Protein AF-A0A440A3D4-F1 (afdb_monomer_lite)

Sequence (85 aa):
MTKGQRKTSHYDEIDLIRQNLFDIEPELRMLEGVAAILLSLSTAADQVEPVALAPLAHLGSEALEQILTSWRKALAAMSNEANAR

Secondary structure (DSSP, 8-state):
--SSHHHHHHHHHHHHHHHHHHTTHHHHHHHHHHHHHHHHHHTTGGGS-GGGGHHHHHHHHHHHHHHHHHHHHHHHHHHHHHHH-

Radius of gyration: 19.72 Å; chains: 1; bounding box: 42×17×59 Å

pLDDT: mean 83.81, std 14.53, range [46.19, 97.44]

Structure (mmCIF, N/CA/C/O backbone):
data_AF-A0A440A3D4-F1
#
_entry.id   AF-A0A440A3D4-F1
#
loop_
_atom_site.group_PDB
_atom_site.id
_atom_site.type_symbol
_atom_site.label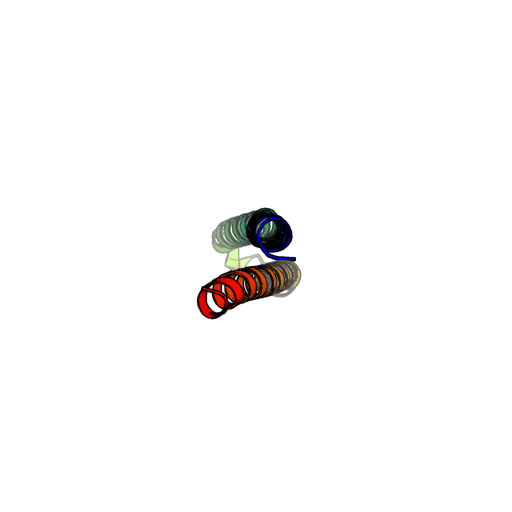_atom_id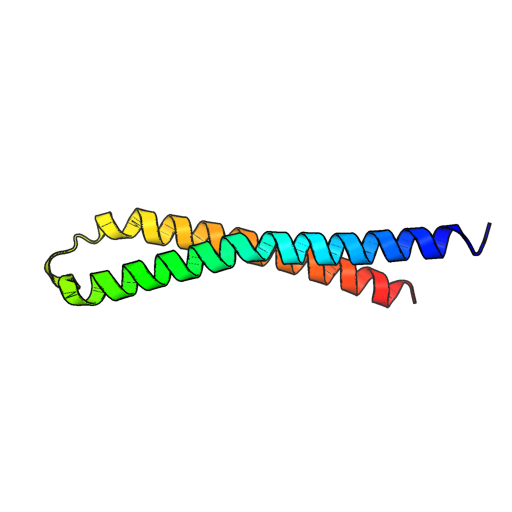
_atom_site.label_alt_id
_atom_site.label_comp_id
_atom_site.label_asym_id
_atom_site.label_entity_id
_atom_site.label_seq_id
_atom_site.pdbx_PDB_ins_code
_atom_site.Cartn_x
_atom_site.Cartn_y
_atom_site.Cartn_z
_atom_site.occupancy
_atom_site.B_iso_or_equiv
_atom_site.auth_seq_id
_atom_site.auth_comp_id
_atom_site.auth_asym_id
_atom_site.auth_atom_id
_atom_site.pdbx_PDB_model_num
ATOM 1 N N . MET A 1 1 ? 26.839 -5.350 -36.436 1.00 49.91 1 MET A N 1
ATOM 2 C CA . MET A 1 1 ? 25.422 -5.272 -36.011 1.00 49.91 1 MET A CA 1
ATOM 3 C C . MET A 1 1 ? 25.333 -4.208 -34.922 1.00 49.91 1 MET A C 1
ATOM 5 O O . MET A 1 1 ? 25.630 -4.533 -33.787 1.00 49.91 1 MET A O 1
ATOM 9 N N . THR A 1 2 ? 25.149 -2.916 -35.236 1.00 52.91 2 THR A N 1
ATOM 10 C CA . THR A 1 2 ? 25.758 -1.908 -34.324 1.00 52.91 2 THR A CA 1
ATOM 11 C C . THR A 1 2 ? 25.021 -0.589 -34.070 1.00 52.91 2 THR A C 1
ATOM 13 O O . THR A 1 2 ? 25.526 0.207 -33.289 1.00 52.91 2 THR A O 1
ATOM 16 N N . LYS A 1 3 ? 23.819 -0.337 -34.609 1.00 50.22 3 LYS A N 1
ATOM 17 C CA . LYS A 1 3 ? 23.047 0.881 -34.239 1.00 50.22 3 LYS A CA 1
ATOM 18 C C . LYS A 1 3 ? 21.541 0.689 -34.015 1.00 50.22 3 LYS A C 1
ATOM 20 O O . LYS A 1 3 ? 20.959 1.474 -33.278 1.00 50.22 3 LYS A O 1
ATOM 25 N N . GLY A 1 4 ? 20.921 -0.344 -34.595 1.00 52.81 4 GLY A N 1
ATOM 26 C CA . GLY A 1 4 ? 19.483 -0.621 -34.433 1.00 52.81 4 GLY A CA 1
ATOM 27 C C . GLY A 1 4 ? 19.118 -1.279 -33.097 1.00 52.81 4 GLY A C 1
ATOM 28 O O . GLY A 1 4 ? 18.239 -0.788 -32.403 1.00 52.81 4 GLY A O 1
ATOM 29 N N . GLN A 1 5 ? 19.853 -2.323 -32.690 1.00 54.81 5 GLN A N 1
ATOM 30 C CA . GLN A 1 5 ? 19.550 -3.108 -31.477 1.00 54.81 5 GLN A CA 1
ATOM 31 C C . GLN A 1 5 ? 19.688 -2.324 -30.161 1.00 54.81 5 GLN A C 1
ATOM 33 O O . GLN A 1 5 ? 18.997 -2.619 -29.194 1.00 54.81 5 GLN A O 1
ATOM 38 N N . ARG A 1 6 ? 20.558 -1.307 -30.114 1.00 56.25 6 ARG A N 1
ATOM 39 C CA . ARG A 1 6 ? 20.767 -0.495 -28.902 1.00 56.25 6 ARG A CA 1
ATOM 40 C C . ARG A 1 6 ? 19.614 0.485 -28.654 1.00 56.25 6 ARG A C 1
ATOM 42 O O . ARG A 1 6 ? 19.351 0.833 -27.514 1.00 56.25 6 ARG A O 1
ATOM 49 N N . LYS A 1 7 ? 18.921 0.921 -29.717 1.00 57.12 7 LYS A N 1
ATOM 50 C CA . LYS A 1 7 ? 17.756 1.810 -29.602 1.00 57.12 7 LYS A CA 1
ATOM 51 C C . LYS A 1 7 ? 16.514 1.058 -29.134 1.00 57.12 7 LYS A C 1
ATOM 53 O O . LYS A 1 7 ? 15.821 1.580 -28.278 1.00 57.12 7 LYS A O 1
ATOM 58 N N . THR A 1 8 ? 16.256 -0.145 -29.647 1.00 61.56 8 THR A N 1
ATOM 59 C CA . THR A 1 8 ? 15.122 -0.974 -29.199 1.00 61.56 8 THR A CA 1
ATOM 60 C C . THR A 1 8 ? 15.250 -1.343 -27.721 1.00 61.56 8 THR A C 1
ATOM 62 O O . THR A 1 8 ? 14.333 -1.069 -26.963 1.00 61.56 8 THR A O 1
ATOM 65 N N . SER A 1 9 ? 16.440 -1.778 -27.287 1.00 65.12 9 SER A N 1
ATOM 66 C CA . SER A 1 9 ? 16.724 -2.104 -25.877 1.00 65.12 9 SER A CA 1
ATOM 67 C C . SER A 1 9 ? 16.442 -0.949 -24.908 1.00 65.12 9 SER A C 1
ATOM 69 O O . SER A 1 9 ? 15.983 -1.173 -23.798 1.00 65.12 9 SER A O 1
ATOM 71 N N . HIS A 1 10 ? 16.713 0.291 -25.322 1.00 66.19 10 HIS A N 1
ATOM 72 C CA . HIS A 1 10 ? 16.525 1.464 -24.469 1.00 66.19 10 HIS A CA 1
ATOM 73 C C . HIS A 1 10 ? 15.048 1.877 -24.337 1.00 66.19 10 HIS A C 1
ATOM 75 O O . HIS A 1 10 ? 14.626 2.324 -23.273 1.00 66.19 10 HIS A O 1
ATOM 81 N N . TYR A 1 11 ? 14.252 1.713 -25.400 1.00 68.62 11 TYR A N 1
ATOM 82 C CA . TYR A 1 11 ? 12.801 1.918 -25.318 1.00 68.62 11 TYR A CA 1
ATOM 83 C C . TYR A 1 11 ? 12.150 0.867 -24.409 1.00 68.62 11 TYR A C 1
ATOM 85 O O . TYR A 1 11 ? 11.344 1.231 -23.557 1.00 68.62 11 TYR A O 1
ATOM 93 N N . ASP A 1 12 ? 12.586 -0.392 -24.511 1.00 80.50 12 ASP A N 1
ATOM 94 C CA . ASP A 1 12 ? 12.083 -1.492 -23.680 1.00 80.50 12 ASP A CA 1
ATOM 95 C C . ASP A 1 12 ? 12.370 -1.266 -22.177 1.00 80.50 12 ASP A C 1
ATOM 97 O O . ASP A 1 12 ? 11.531 -1.558 -21.324 1.00 80.50 12 ASP A O 1
ATOM 101 N N . GLU A 1 13 ? 13.527 -0.690 -21.830 1.00 80.44 13 GLU A N 1
ATOM 102 C CA . GLU A 1 13 ? 13.886 -0.337 -20.446 1.00 80.44 13 GLU A CA 1
ATOM 103 C C . GLU A 1 13 ? 13.054 0.829 -19.888 1.00 80.44 13 GLU A C 1
ATOM 105 O O . GLU A 1 13 ? 12.599 0.772 -18.744 1.00 80.44 13 GLU A O 1
ATOM 110 N N . ILE A 1 14 ? 12.819 1.876 -20.687 1.00 85.81 14 ILE A N 1
ATOM 111 C CA . ILE A 1 14 ? 11.969 3.008 -20.283 1.00 85.81 14 ILE A CA 1
ATOM 112 C C . ILE A 1 14 ? 10.531 2.540 -20.049 1.00 85.81 14 ILE A C 1
ATOM 114 O O . ILE A 1 14 ? 9.900 2.953 -19.073 1.00 85.81 14 ILE A O 1
ATOM 118 N N . ASP A 1 15 ? 10.011 1.681 -20.921 1.00 88.62 15 ASP A N 1
ATOM 119 C CA . ASP A 1 15 ? 8.655 1.158 -20.784 1.00 88.62 15 ASP A CA 1
ATOM 120 C C . ASP A 1 15 ? 8.539 0.213 -19.580 1.00 88.62 15 ASP A C 1
ATOM 122 O O . ASP A 1 15 ? 7.545 0.274 -18.857 1.00 88.62 15 ASP A O 1
ATOM 126 N N . LEU A 1 16 ? 9.590 -0.552 -19.260 1.00 87.56 16 LEU A N 1
ATOM 127 C CA . LEU A 1 16 ? 9.662 -1.327 -18.020 1.00 87.56 16 LEU A CA 1
ATOM 128 C C . LEU A 1 16 ? 9.650 -0.430 -16.772 1.00 87.56 16 LEU A C 1
ATOM 130 O O . LEU A 1 16 ? 8.953 -0.734 -15.803 1.00 87.56 16 LEU A O 1
ATOM 134 N N . ILE A 1 17 ? 10.399 0.676 -16.765 1.00 89.25 17 ILE A N 1
ATOM 135 C CA . ILE A 1 17 ? 10.382 1.635 -15.648 1.00 89.25 17 ILE A CA 1
ATOM 136 C C . ILE A 1 17 ? 8.981 2.229 -15.490 1.00 89.25 17 ILE A C 1
ATOM 138 O O . ILE A 1 17 ? 8.449 2.247 -14.382 1.00 89.25 17 ILE A O 1
ATOM 142 N N . ARG A 1 18 ? 8.360 2.673 -16.589 1.00 90.69 18 ARG A N 1
ATOM 143 C CA . ARG A 1 18 ? 6.994 3.218 -16.574 1.00 90.69 18 ARG A CA 1
ATOM 144 C C . ARG A 1 18 ? 5.987 2.208 -16.055 1.00 90.69 18 ARG A C 1
ATOM 146 O O . ARG A 1 18 ? 5.178 2.576 -15.215 1.00 90.69 18 ARG A O 1
ATOM 153 N N . GLN A 1 19 ? 6.060 0.960 -16.511 1.00 91.69 19 GLN A N 1
ATOM 154 C CA . GLN A 1 19 ? 5.166 -0.093 -16.046 1.00 91.69 19 GLN A CA 1
ATOM 155 C C . GLN A 1 19 ? 5.297 -0.292 -14.535 1.00 91.69 19 GLN A C 1
ATOM 157 O O . GLN A 1 19 ? 4.297 -0.233 -13.835 1.00 91.69 19 GLN A O 1
ATOM 162 N N . ASN A 1 20 ? 6.524 -0.410 -14.016 1.00 89.94 20 ASN A N 1
ATOM 163 C CA . ASN A 1 20 ? 6.732 -0.544 -12.572 1.00 89.94 20 ASN A CA 1
ATOM 164 C C . ASN A 1 20 ? 6.223 0.676 -11.782 1.00 89.94 20 ASN A C 1
ATOM 166 O O . ASN A 1 20 ? 5.803 0.516 -10.645 1.00 89.94 20 ASN A O 1
ATOM 170 N N . LEU A 1 21 ? 6.268 1.891 -12.345 1.00 90.25 21 LEU A N 1
ATOM 171 C CA . LEU A 1 21 ? 5.693 3.081 -11.705 1.00 90.25 21 LEU A CA 1
ATOM 172 C C . LEU A 1 21 ? 4.158 3.095 -11.762 1.00 90.25 21 LEU A C 1
ATOM 174 O O . LEU A 1 21 ? 3.526 3.541 -10.807 1.00 90.25 21 LEU A O 1
ATOM 178 N N . PHE A 1 22 ? 3.554 2.602 -12.846 1.00 93.25 22 PHE A N 1
ATOM 179 C CA . PHE A 1 22 ? 2.102 2.419 -12.929 1.00 93.25 22 PHE A CA 1
ATOM 180 C C . PHE A 1 22 ? 1.610 1.350 -11.948 1.00 93.25 22 PHE A C 1
ATOM 182 O O . PHE A 1 22 ? 0.601 1.569 -11.287 1.00 93.25 22 PHE A O 1
ATOM 189 N N . ASP A 1 23 ? 2.369 0.268 -11.770 1.00 92.00 23 ASP A N 1
ATOM 190 C CA . ASP A 1 23 ? 2.114 -0.805 -10.795 1.00 92.00 23 ASP A CA 1
ATOM 191 C C . ASP A 1 23 ? 2.371 -0.382 -9.328 1.00 92.00 23 ASP A C 1
ATOM 193 O O . ASP A 1 23 ? 2.436 -1.234 -8.448 1.00 92.00 23 ASP A O 1
ATOM 197 N N . ILE A 1 24 ? 2.641 0.901 -9.059 1.00 95.31 24 ILE A N 1
ATOM 198 C CA . ILE A 1 24 ? 2.734 1.472 -7.700 1.00 95.31 24 ILE A CA 1
ATOM 199 C C . ILE A 1 24 ? 1.488 2.307 -7.375 1.00 95.31 24 ILE A C 1
ATOM 201 O O . ILE A 1 24 ? 1.131 2.476 -6.207 1.00 95.31 24 ILE A O 1
ATOM 205 N N . GLU A 1 25 ? 0.845 2.895 -8.388 1.00 94.75 25 GLU A N 1
ATOM 206 C CA . GLU A 1 25 ? -0.298 3.790 -8.202 1.00 94.75 25 GLU A CA 1
ATOM 207 C C . GLU A 1 25 ? -1.493 3.127 -7.480 1.00 94.75 25 GLU A C 1
ATOM 209 O O . GLU A 1 25 ? -1.997 3.734 -6.526 1.00 94.75 25 GLU A O 1
ATOM 214 N N . PRO A 1 26 ? -1.985 1.934 -7.879 1.00 95.81 26 PRO A N 1
ATOM 215 C CA . PRO A 1 26 ? -3.127 1.318 -7.203 1.00 95.81 26 PRO A CA 1
ATOM 216 C C . PRO A 1 26 ? -2.862 1.021 -5.720 1.00 95.81 26 PRO A C 1
ATOM 218 O O . PRO A 1 26 ? -3.749 1.173 -4.880 1.00 95.81 26 PRO A O 1
ATOM 221 N N . GLU A 1 27 ? -1.634 0.665 -5.379 1.00 97.38 27 GLU A N 1
ATOM 222 C CA . GLU A 1 27 ? -1.180 0.294 -4.047 1.00 97.38 27 GLU A CA 1
ATOM 223 C C . GLU A 1 27 ? -1.034 1.543 -3.172 1.00 97.38 27 GLU A C 1
ATOM 225 O O . GLU A 1 27 ? -1.412 1.530 -2.000 1.00 97.38 27 GLU A O 1
ATOM 230 N N . LEU A 1 28 ? -0.574 2.663 -3.743 1.00 95.88 28 LEU A N 1
ATOM 231 C CA . LEU A 1 28 ? -0.602 3.962 -3.064 1.00 95.88 28 LEU A CA 1
ATOM 232 C C . LEU A 1 28 ? -2.036 4.391 -2.736 1.00 95.88 28 LEU A C 1
ATOM 234 O O . LEU A 1 28 ? -2.294 4.848 -1.623 1.00 95.88 28 LEU A O 1
ATOM 238 N N . ARG A 1 29 ? -2.981 4.196 -3.664 1.00 96.06 29 ARG A N 1
ATOM 239 C CA . ARG A 1 29 ? -4.408 4.463 -3.412 1.00 96.06 29 ARG A CA 1
ATOM 240 C C . ARG A 1 29 ? -4.981 3.542 -2.333 1.00 96.06 29 ARG A C 1
ATOM 242 O O . ARG A 1 29 ? -5.779 3.990 -1.512 1.00 96.06 29 ARG A O 1
ATOM 249 N N . MET A 1 30 ? -4.566 2.274 -2.299 1.00 96.81 30 MET A N 1
ATOM 250 C CA . MET A 1 30 ? -4.939 1.348 -1.224 1.00 96.81 30 MET A CA 1
ATOM 251 C C . MET A 1 30 ? -4.449 1.860 0.137 1.00 96.81 30 MET A C 1
ATOM 253 O O . MET A 1 30 ? -5.228 1.908 1.089 1.00 96.81 30 MET A O 1
ATOM 257 N N . LEU A 1 31 ? -3.191 2.305 0.231 1.00 96.50 31 LEU A N 1
ATOM 258 C CA . LEU A 1 31 ? -2.642 2.877 1.464 1.00 96.50 31 LEU A CA 1
ATOM 259 C C . LEU A 1 31 ? -3.355 4.155 1.898 1.00 96.50 31 LEU A C 1
ATOM 261 O O . LEU A 1 31 ? -3.625 4.320 3.088 1.00 96.50 31 LEU A O 1
ATOM 265 N N . GLU A 1 32 ? -3.689 5.034 0.955 1.00 96.81 32 GLU A N 1
ATOM 266 C CA . GLU A 1 32 ? -4.493 6.225 1.228 1.00 96.81 32 GLU A CA 1
ATOM 267 C C . GLU A 1 32 ? -5.852 5.843 1.838 1.00 96.81 32 GLU A C 1
ATOM 269 O O . GLU A 1 32 ? -6.246 6.389 2.871 1.00 96.81 32 GLU A O 1
ATOM 274 N N . GLY A 1 33 ? -6.530 4.845 1.262 1.00 96.00 33 GLY A N 1
ATOM 275 C CA . GLY A 1 33 ? -7.793 4.322 1.782 1.00 96.00 33 GLY A CA 1
ATOM 276 C C . GLY A 1 33 ? -7.667 3.736 3.191 1.00 96.00 33 GLY A C 1
ATOM 277 O O . GLY A 1 33 ? -8.452 4.079 4.076 1.00 96.00 33 GLY A O 1
ATOM 278 N N . VAL A 1 34 ? -6.651 2.901 3.434 1.00 96.12 34 VAL A N 1
ATOM 279 C CA . VAL A 1 34 ?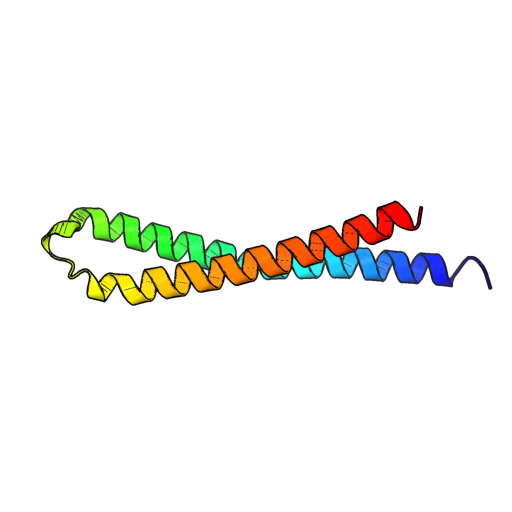 -6.375 2.333 4.765 1.00 96.12 34 VAL A CA 1
ATOM 280 C C . VAL A 1 34 ? -6.123 3.445 5.787 1.00 96.12 34 VAL A C 1
ATOM 282 O O . VAL A 1 34 ? -6.710 3.424 6.870 1.00 96.12 34 VAL A O 1
ATOM 285 N N . ALA A 1 35 ? -5.310 4.446 5.445 1.00 94.69 35 ALA A N 1
ATOM 286 C CA . ALA A 1 35 ? -5.019 5.576 6.322 1.00 94.69 35 ALA A CA 1
ATOM 287 C C . ALA A 1 35 ? -6.276 6.402 6.642 1.00 94.69 35 AL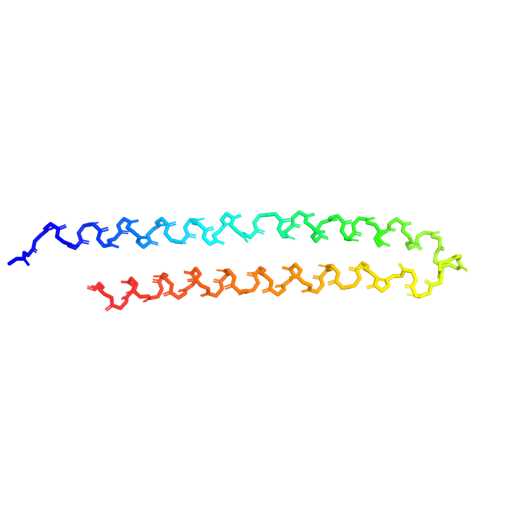A A C 1
ATOM 289 O O . ALA A 1 35 ? -6.494 6.761 7.801 1.00 94.69 35 ALA A O 1
ATOM 290 N N . ALA A 1 36 ? -7.134 6.657 5.651 1.00 94.62 36 ALA A N 1
ATOM 291 C CA . ALA A 1 36 ? -8.391 7.377 5.846 1.00 94.62 36 ALA A CA 1
ATOM 292 C C . ALA A 1 36 ? -9.354 6.626 6.784 1.00 94.62 36 ALA A C 1
ATOM 294 O O . ALA A 1 36 ? -9.995 7.240 7.644 1.00 94.62 36 ALA A O 1
ATOM 295 N N . ILE A 1 37 ? -9.430 5.297 6.663 1.00 92.69 37 ILE A N 1
ATOM 296 C CA . ILE A 1 37 ? -10.252 4.465 7.551 1.00 92.69 37 ILE A CA 1
ATOM 297 C C . ILE A 1 37 ? -9.682 4.483 8.970 1.00 92.69 37 ILE A C 1
ATOM 299 O O . ILE A 1 37 ? -10.426 4.736 9.914 1.00 92.69 37 ILE A O 1
ATOM 303 N N . LEU A 1 38 ? -8.374 4.272 9.136 1.00 91.69 38 LEU A N 1
ATOM 304 C CA . LEU A 1 38 ? -7.725 4.320 10.450 1.00 91.69 38 LEU A CA 1
ATOM 305 C C . LEU A 1 38 ? -7.925 5.679 11.133 1.00 91.69 38 LEU A C 1
ATOM 307 O O . LEU A 1 38 ? -8.246 5.729 12.320 1.00 91.69 38 LEU A O 1
ATOM 311 N N . LEU A 1 39 ? -7.809 6.777 10.382 1.00 91.06 39 LEU A N 1
ATOM 312 C CA . LEU A 1 39 ? -8.091 8.118 10.885 1.00 91.06 39 LEU A CA 1
ATOM 313 C C . LEU A 1 39 ? -9.553 8.256 11.326 1.00 91.06 39 LEU A C 1
ATOM 315 O O . LEU A 1 39 ? -9.819 8.756 12.416 1.00 91.06 39 LEU A O 1
ATOM 319 N N . SER A 1 40 ? -10.499 7.768 10.524 1.00 89.19 40 SER A N 1
ATOM 320 C CA . SER A 1 40 ? -11.924 7.802 10.873 1.00 89.19 40 SER A CA 1
ATOM 321 C C . SER A 1 40 ? -12.208 7.013 12.157 1.00 89.19 40 SER A C 1
ATOM 323 O O . SER A 1 40 ? -12.878 7.514 13.060 1.00 89.19 40 SER A O 1
ATOM 325 N N . LEU A 1 41 ? -11.630 5.815 12.282 1.00 88.88 41 LEU A N 1
ATOM 326 C CA . LEU A 1 41 ? -11.787 4.946 13.451 1.00 88.88 41 LEU A CA 1
ATOM 327 C C . LEU A 1 41 ? -11.107 5.501 14.706 1.00 88.88 41 LEU A C 1
ATOM 329 O O . LEU A 1 41 ? -11.577 5.237 15.809 1.00 88.88 41 LEU A O 1
ATOM 333 N N . SER A 1 42 ? -10.054 6.311 14.564 1.00 83.94 42 SER A N 1
ATOM 334 C CA . SER A 1 42 ? -9.372 6.929 15.711 1.00 83.94 42 SER A CA 1
ATOM 335 C C . SER A 1 42 ? -10.300 7.811 16.556 1.00 83.94 42 SER A C 1
ATOM 337 O O . SER A 1 42 ? -10.112 7.925 17.765 1.00 83.94 42 SER A O 1
ATOM 339 N N . THR A 1 43 ? -11.347 8.378 15.947 1.00 82.44 43 THR A N 1
ATOM 340 C CA . THR A 1 43 ? -12.357 9.188 16.649 1.00 82.44 43 THR A CA 1
ATOM 341 C C . THR A 1 43 ? -13.338 8.357 17.485 1.00 82.44 43 THR A C 1
ATOM 343 O O . THR A 1 43 ? -14.032 8.908 18.336 1.00 82.44 43 THR A O 1
ATOM 346 N N . ALA A 1 44 ? -13.369 7.036 17.281 1.00 80.12 44 ALA A N 1
ATOM 347 C CA . ALA A 1 44 ? -14.218 6.073 17.980 1.00 80.12 44 ALA A CA 1
ATOM 348 C C . ALA A 1 44 ? -13.392 4.972 18.676 1.00 80.12 44 ALA A C 1
ATOM 350 O O . ALA A 1 44 ? -13.892 3.870 18.891 1.00 80.12 44 ALA A O 1
ATOM 351 N N . ALA A 1 45 ? -12.126 5.254 19.010 1.00 70.75 45 ALA A N 1
ATOM 352 C CA . ALA A 1 45 ? -11.143 4.254 19.432 1.00 70.75 45 ALA A CA 1
ATOM 353 C C . ALA A 1 45 ? -11.598 3.371 20.612 1.00 70.75 45 ALA A C 1
ATOM 355 O O . ALA A 1 45 ? -11.324 2.175 20.606 1.00 70.75 45 ALA A O 1
ATOM 356 N N . ASP A 1 46 ? -12.356 3.919 21.568 1.00 78.62 46 ASP A N 1
ATOM 357 C CA . ASP A 1 46 ? -12.876 3.166 22.723 1.00 78.62 46 ASP A CA 1
ATOM 358 C C . ASP A 1 46 ? -13.940 2.112 22.347 1.00 78.62 46 ASP A C 1
ATOM 360 O O . ASP A 1 46 ? -14.275 1.250 23.157 1.00 78.62 46 ASP A O 1
ATOM 364 N N . GLN A 1 47 ? -14.491 2.179 21.130 1.00 79.56 47 GLN A N 1
ATOM 365 C CA . GLN A 1 47 ? -15.550 1.292 20.631 1.00 79.56 47 GLN A CA 1
ATOM 366 C C . GLN A 1 47 ? -15.068 0.306 19.560 1.00 79.56 47 GLN A C 1
ATOM 368 O O . GLN A 1 47 ? -15.855 -0.516 19.088 1.00 79.56 47 GLN A O 1
ATOM 373 N N . VAL A 1 48 ? -13.797 0.375 19.156 1.00 82.12 48 VAL A N 1
ATOM 374 C CA . VAL A 1 48 ? -13.239 -0.484 18.108 1.00 82.12 48 VAL A CA 1
ATOM 375 C C . VAL A 1 48 ? -12.391 -1.570 18.747 1.00 82.12 48 VAL A C 1
ATOM 377 O O . VAL A 1 48 ? -11.346 -1.303 19.336 1.00 82.12 48 VAL A O 1
ATOM 380 N N . GLU A 1 49 ? -12.815 -2.823 18.597 1.00 84.19 49 GLU A N 1
ATOM 381 C CA . GLU A 1 49 ? -11.981 -3.941 19.017 1.00 84.19 49 GLU A CA 1
ATOM 382 C C . GLU A 1 49 ? -10.700 -3.998 18.166 1.00 84.19 49 GLU A C 1
ATOM 384 O O . GLU A 1 49 ? -10.782 -3.936 16.936 1.00 84.19 49 GLU A O 1
ATOM 389 N N . PRO A 1 50 ? -9.510 -4.195 18.765 1.00 80.00 50 PRO A N 1
ATOM 390 C CA . PRO A 1 50 ? -8.250 -4.263 18.021 1.00 80.00 50 PRO A CA 1
ATOM 391 C C . PRO A 1 50 ? -8.241 -5.306 16.894 1.00 80.00 50 PRO A C 1
ATOM 393 O O . PRO A 1 50 ? -7.586 -5.110 15.871 1.00 80.00 50 PRO A O 1
ATOM 396 N N . VAL A 1 51 ? -9.001 -6.398 17.043 1.00 86.38 51 VAL A N 1
ATOM 397 C CA . VAL A 1 51 ? -9.146 -7.432 16.005 1.00 86.38 51 VAL A CA 1
ATOM 398 C C . VAL A 1 51 ? -9.793 -6.888 14.727 1.00 86.38 51 VAL A C 1
ATOM 400 O O . VAL A 1 51 ? -9.452 -7.333 13.633 1.00 86.38 51 VAL A O 1
ATOM 403 N N . ALA A 1 52 ? -10.655 -5.873 14.835 1.00 83.94 52 ALA A N 1
ATOM 404 C CA . ALA A 1 52 ? -11.284 -5.222 13.691 1.00 83.94 52 ALA A CA 1
ATOM 405 C C . ALA A 1 52 ? -10.289 -4.392 12.857 1.00 83.94 52 ALA A C 1
ATOM 407 O O . ALA A 1 52 ? -10.564 -4.099 11.695 1.00 83.94 52 ALA A O 1
ATOM 408 N N . LEU A 1 53 ? -9.117 -4.050 13.411 1.00 89.81 53 LEU A N 1
ATOM 409 C CA . LEU A 1 53 ? -8.045 -3.351 12.695 1.00 89.81 53 LEU A CA 1
ATOM 410 C C . LEU A 1 53 ? -7.105 -4.304 11.944 1.00 89.81 53 LEU A C 1
ATOM 412 O O . LEU A 1 53 ? -6.380 -3.864 11.052 1.00 89.81 53 LEU A O 1
ATOM 416 N N . ALA A 1 54 ? -7.113 -5.602 12.267 1.00 91.88 54 ALA A N 1
ATOM 417 C CA . ALA A 1 54 ? -6.213 -6.580 11.654 1.00 91.88 54 ALA A CA 1
ATOM 418 C C . ALA A 1 54 ? -6.334 -6.653 10.115 1.00 91.88 54 ALA A C 1
ATOM 420 O O . ALA A 1 54 ? -5.293 -6.686 9.455 1.00 91.88 54 ALA A O 1
ATOM 421 N N . PRO A 1 55 ? -7.538 -6.595 9.505 1.00 93.06 55 PRO A N 1
ATOM 422 C CA . PRO A 1 55 ? -7.665 -6.550 8.047 1.00 93.06 55 PRO A CA 1
ATOM 423 C C . PRO A 1 55 ? -7.041 -5.295 7.425 1.00 93.06 55 PRO A C 1
ATOM 425 O O . PRO A 1 55 ? -6.396 -5.387 6.385 1.00 93.06 55 PRO A O 1
ATOM 428 N N . LEU A 1 56 ? -7.179 -4.131 8.072 1.00 93.62 56 LEU A N 1
ATOM 429 C CA . LEU A 1 56 ? -6.580 -2.874 7.603 1.00 93.62 56 LEU A CA 1
ATOM 430 C C . LEU A 1 56 ? -5.053 -2.928 7.671 1.00 93.62 56 LEU A C 1
ATOM 432 O O . LEU A 1 56 ? -4.378 -2.515 6.731 1.00 93.62 56 LEU A O 1
ATOM 436 N N . ALA A 1 57 ? -4.509 -3.479 8.758 1.00 93.38 57 ALA A N 1
ATOM 437 C CA . ALA A 1 57 ? -3.073 -3.687 8.905 1.00 93.38 57 ALA A CA 1
ATOM 438 C C . ALA A 1 57 ? -2.530 -4.669 7.854 1.00 93.38 57 ALA A C 1
ATOM 440 O O . ALA A 1 57 ? -1.472 -4.425 7.279 1.00 93.38 57 ALA A O 1
ATOM 441 N N . HIS A 1 58 ? -3.266 -5.748 7.569 1.00 95.44 58 HIS A N 1
ATOM 442 C CA . HIS A 1 58 ? -2.892 -6.718 6.544 1.00 95.44 58 HIS A CA 1
ATOM 443 C C . HIS A 1 58 ? -2.868 -6.092 5.144 1.00 95.44 58 HIS A C 1
ATOM 445 O O . HIS A 1 58 ? -1.840 -6.162 4.475 1.00 95.44 58 HIS A O 1
ATOM 451 N N . LEU A 1 59 ? -3.948 -5.409 4.748 1.00 95.50 59 LEU A N 1
ATOM 452 C CA . LEU A 1 59 ? -4.034 -4.714 3.459 1.00 95.50 59 LEU A CA 1
ATOM 453 C C . LEU A 1 59 ? -2.950 -3.639 3.316 1.00 95.50 59 LEU A C 1
ATOM 455 O O . LEU A 1 59 ? -2.330 -3.516 2.262 1.00 95.50 59 LEU A O 1
ATOM 459 N N . GLY A 1 60 ? -2.684 -2.883 4.386 1.00 95.94 60 GLY A N 1
ATOM 460 C CA . GLY A 1 60 ? -1.609 -1.895 4.399 1.00 95.94 60 GLY A CA 1
ATOM 461 C C . GLY A 1 60 ? -0.224 -2.525 4.230 1.00 95.94 60 GLY A C 1
ATOM 462 O O . GLY A 1 60 ? 0.598 -2.013 3.473 1.00 95.94 60 GLY A O 1
ATOM 463 N N . SER A 1 61 ? 0.035 -3.657 4.890 1.00 96.19 61 SER A N 1
ATOM 464 C CA . SER A 1 61 ? 1.300 -4.387 4.746 1.00 96.19 61 SER A CA 1
ATOM 465 C C . SER A 1 61 ? 1.487 -4.918 3.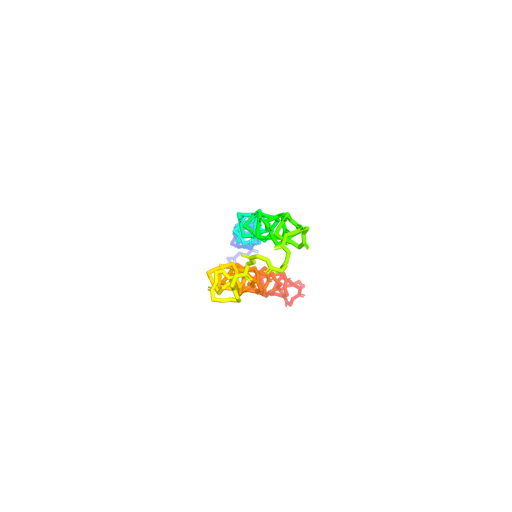326 1.00 96.19 61 SER A C 1
ATOM 467 O O . SER A 1 61 ? 2.554 -4.739 2.744 1.00 96.19 61 SER A O 1
ATOM 469 N N . GLU A 1 62 ? 0.449 -5.524 2.749 1.00 97.25 62 GLU A N 1
ATOM 470 C CA . GLU A 1 62 ? 0.496 -6.078 1.395 1.00 97.25 62 GLU A CA 1
ATOM 471 C C . GLU A 1 62 ? 0.754 -4.984 0.348 1.00 97.25 62 GLU A C 1
ATOM 473 O O . GLU A 1 62 ? 1.648 -5.121 -0.490 1.00 97.25 62 GLU A O 1
ATOM 478 N N . ALA A 1 63 ? 0.046 -3.854 0.440 1.00 95.69 63 ALA A N 1
ATOM 479 C CA . ALA A 1 63 ? 0.262 -2.719 -0.453 1.00 95.69 63 ALA A CA 1
ATOM 480 C C . ALA A 1 63 ? 1.693 -2.158 -0.334 1.00 95.69 63 ALA A C 1
ATOM 482 O O . ALA A 1 63 ? 2.343 -1.893 -1.346 1.00 95.69 63 ALA A O 1
ATOM 483 N N . LEU A 1 64 ? 2.233 -2.031 0.886 1.00 97.19 64 LEU A N 1
ATOM 484 C CA . LEU A 1 64 ? 3.622 -1.600 1.096 1.00 97.19 64 LEU A CA 1
ATOM 485 C C . LEU A 1 64 ? 4.634 -2.561 0.463 1.00 97.19 64 LEU A C 1
ATOM 487 O O . 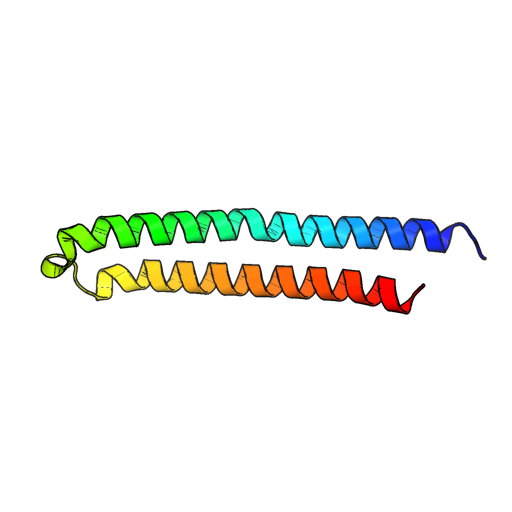LEU A 1 64 ? 5.600 -2.115 -0.159 1.00 97.19 64 LEU A O 1
ATOM 491 N N . GLU A 1 65 ? 4.433 -3.869 0.605 1.00 97.44 65 GLU A N 1
ATOM 492 C CA . GLU A 1 65 ? 5.310 -4.878 0.007 1.00 97.44 65 GLU A CA 1
ATOM 493 C C . GLU A 1 65 ? 5.319 -4.797 -1.523 1.00 97.44 65 GLU A C 1
ATOM 495 O O . GLU A 1 65 ? 6.393 -4.851 -2.141 1.00 97.44 65 GLU A O 1
ATOM 500 N N . GLN A 1 66 ? 4.148 -4.615 -2.135 1.00 94.69 66 GLN A N 1
ATOM 501 C CA . GLN A 1 66 ? 4.007 -4.466 -3.582 1.00 94.69 66 GLN A CA 1
ATOM 502 C C . GLN A 1 66 ? 4.689 -3.181 -4.077 1.00 94.69 66 GLN A C 1
ATOM 504 O O . GLN A 1 66 ? 5.529 -3.255 -4.979 1.00 94.69 66 GLN A O 1
ATOM 509 N N . ILE A 1 67 ? 4.470 -2.041 -3.408 1.00 96.25 67 ILE A N 1
ATOM 510 C CA . ILE A 1 67 ? 5.146 -0.768 -3.724 1.00 96.25 67 ILE A CA 1
ATOM 511 C C . ILE A 1 67 ? 6.662 -0.922 -3.654 1.00 96.25 67 ILE A C 1
ATOM 513 O O . ILE A 1 67 ? 7.370 -0.557 -4.592 1.00 96.25 67 ILE A O 1
ATOM 517 N N . LEU A 1 68 ? 7.185 -1.476 -2.555 1.00 95.88 68 LEU A N 1
ATOM 518 C CA . LEU A 1 68 ? 8.626 -1.655 -2.375 1.00 95.88 68 LEU A CA 1
ATOM 519 C C . LEU A 1 68 ? 9.219 -2.582 -3.439 1.00 95.88 68 LEU A C 1
ATOM 521 O O . LEU A 1 68 ? 10.355 -2.379 -3.875 1.00 95.88 68 LEU A O 1
ATOM 525 N N . THR A 1 69 ? 8.466 -3.593 -3.863 1.00 95.62 69 THR A N 1
ATOM 526 C CA . THR A 1 69 ? 8.880 -4.524 -4.912 1.00 95.62 69 THR A CA 1
ATOM 527 C C . THR A 1 69 ? 8.956 -3.831 -6.270 1.00 95.62 69 THR A C 1
ATOM 529 O O . THR A 1 69 ? 10.010 -3.877 -6.911 1.00 95.62 69 THR A O 1
ATOM 532 N N . SER A 1 70 ? 7.888 -3.155 -6.693 1.00 93.12 70 SER A N 1
ATOM 533 C CA . SER A 1 70 ? 7.834 -2.416 -7.960 1.00 93.12 70 SER A CA 1
ATOM 534 C C . SER A 1 70 ? 8.859 -1.277 -7.993 1.00 93.12 70 SER A C 1
ATOM 536 O O . SER A 1 70 ? 9.589 -1.116 -8.971 1.00 93.12 70 SER A O 1
ATOM 538 N N . TRP A 1 71 ? 9.039 -0.568 -6.876 1.00 92.56 71 TRP A N 1
ATOM 539 C CA . TRP A 1 71 ? 10.056 0.473 -6.728 1.00 92.56 71 TRP A CA 1
ATOM 540 C C . TRP A 1 71 ? 11.478 -0.063 -6.928 1.00 92.56 71 TRP A C 1
ATOM 542 O O . TRP A 1 71 ? 12.264 0.498 -7.693 1.00 92.56 71 TRP A O 1
ATOM 552 N N . ARG A 1 72 ? 11.823 -1.187 -6.284 1.00 93.06 72 ARG A N 1
ATOM 553 C CA . ARG A 1 72 ? 13.141 -1.823 -6.453 1.00 93.06 72 ARG A CA 1
ATOM 554 C C . ARG A 1 72 ? 13.370 -2.292 -7.889 1.00 93.06 72 ARG A C 1
ATOM 556 O O . ARG A 1 72 ? 14.482 -2.141 -8.391 1.00 93.06 72 ARG A O 1
ATOM 563 N N . LYS A 1 73 ? 12.341 -2.825 -8.557 1.00 89.06 73 LYS A N 1
ATOM 564 C CA . LYS A 1 73 ? 12.416 -3.206 -9.978 1.00 89.06 73 LYS A CA 1
ATOM 565 C C . LYS A 1 73 ? 12.680 -1.992 -10.873 1.00 89.06 73 LYS A C 1
ATOM 567 O O . LYS A 1 73 ? 13.566 -2.062 -11.722 1.00 89.06 73 LYS A O 1
ATOM 572 N N . ALA A 1 74 ? 11.985 -0.877 -10.639 1.00 88.56 74 ALA A N 1
ATOM 573 C CA . ALA A 1 74 ? 12.207 0.370 -11.371 1.00 88.56 74 ALA A CA 1
ATOM 574 C C . ALA A 1 74 ? 13.643 0.893 -11.183 1.00 88.56 74 ALA A C 1
ATOM 576 O O . ALA A 1 74 ? 14.326 1.191 -12.163 1.00 88.56 74 ALA A O 1
ATOM 577 N N . LEU A 1 75 ? 14.144 0.928 -9.942 1.00 90.19 75 LEU A N 1
ATOM 578 C CA . LEU A 1 75 ? 15.521 1.345 -9.654 1.00 90.19 75 LEU A CA 1
ATOM 579 C C . LEU A 1 75 ? 16.567 0.433 -10.308 1.00 90.19 75 LEU A C 1
ATOM 581 O O . LEU A 1 75 ? 17.567 0.924 -10.831 1.00 90.19 75 LEU A O 1
ATOM 585 N N . ALA A 1 76 ? 16.348 -0.884 -10.304 1.00 87.69 76 ALA A N 1
ATOM 586 C CA . ALA A 1 76 ? 17.247 -1.829 -10.961 1.00 87.69 76 ALA A CA 1
ATOM 587 C C . ALA A 1 76 ? 17.296 -1.603 -12.482 1.00 87.69 76 ALA A C 1
ATOM 589 O O . ALA A 1 76 ? 18.382 -1.603 -13.064 1.00 87.69 76 ALA A O 1
ATOM 590 N N . ALA A 1 77 ? 16.146 -1.344 -13.113 1.00 84.75 77 ALA A N 1
ATOM 591 C CA . ALA A 1 77 ? 16.075 -1.011 -14.535 1.00 84.75 77 ALA A CA 1
ATOM 592 C C . ALA A 1 77 ? 16.831 0.292 -14.859 1.00 84.75 77 ALA A C 1
ATOM 594 O O . ALA A 1 77 ? 17.610 0.327 -15.807 1.00 84.75 77 ALA A O 1
ATOM 595 N N . MET A 1 78 ? 16.704 1.324 -14.016 1.00 82.75 78 MET A N 1
ATOM 596 C CA . MET A 1 78 ? 17.461 2.578 -14.160 1.00 82.75 78 MET A CA 1
ATOM 597 C C . MET A 1 78 ? 18.976 2.395 -13.966 1.00 82.75 78 MET A C 1
ATOM 599 O O . MET A 1 78 ? 19.780 3.025 -14.652 1.00 82.75 78 MET A O 1
ATOM 603 N N . SER A 1 79 ? 19.398 1.540 -13.028 1.00 79.19 79 SER A N 1
ATOM 604 C CA . SER A 1 79 ? 20.823 1.292 -12.767 1.00 79.19 79 SER A CA 1
ATOM 605 C C . SER A 1 79 ? 21.500 0.493 -13.882 1.00 79.19 79 SER A C 1
ATOM 607 O O . SER A 1 79 ? 22.685 0.707 -14.143 1.00 79.19 79 SER A O 1
ATOM 609 N N . ASN A 1 80 ? 20.782 -0.427 -14.530 1.00 67.38 80 ASN A N 1
ATOM 610 C CA . ASN A 1 80 ? 21.308 -1.154 -15.686 1.00 67.38 80 ASN A CA 1
ATOM 611 C C . ASN A 1 80 ? 21.609 -0.204 -16.850 1.00 67.38 80 ASN A C 1
ATOM 613 O O . ASN A 1 80 ? 22.641 -0.354 -17.504 1.00 67.38 80 ASN A O 1
ATOM 617 N N . GLU A 1 81 ? 20.786 0.828 -17.038 1.00 58.38 81 GLU A N 1
ATOM 618 C CA . GLU A 1 81 ? 21.042 1.877 -18.023 1.00 58.38 81 GLU A CA 1
ATOM 619 C C . GLU A 1 81 ? 22.332 2.659 -17.706 1.00 58.38 81 GLU A C 1
ATOM 621 O O . GLU A 1 81 ? 23.147 2.919 -18.594 1.00 58.38 81 GLU A O 1
ATOM 626 N N . ALA A 1 82 ? 22.556 3.001 -16.431 1.00 58.94 82 ALA A N 1
ATOM 627 C CA . ALA A 1 82 ? 23.735 3.751 -15.995 1.00 58.94 82 ALA A CA 1
ATOM 628 C C . ALA A 1 82 ? 25.056 2.993 -16.224 1.00 58.94 82 ALA A C 1
ATOM 630 O O . ALA A 1 82 ? 26.063 3.624 -16.530 1.00 58.94 82 ALA A O 1
ATOM 631 N N . ASN A 1 83 ? 25.046 1.658 -16.127 1.00 56.25 83 ASN A N 1
ATOM 632 C CA . ASN A 1 83 ? 26.210 0.804 -16.402 1.00 56.25 83 ASN A CA 1
ATOM 633 C C . ASN A 1 83 ? 26.395 0.466 -17.898 1.00 56.25 83 ASN A C 1
ATOM 635 O O . ASN A 1 83 ? 27.452 -0.035 -18.280 1.00 56.25 83 ASN A O 1
ATOM 639 N N . ALA A 1 84 ? 25.380 0.693 -18.742 1.00 53.34 84 ALA A N 1
ATOM 640 C CA . ALA A 1 84 ? 25.416 0.419 -20.185 1.00 53.34 84 ALA A CA 1
ATOM 641 C C . ALA A 1 84 ? 25.809 1.637 -21.055 1.00 53.34 84 ALA A C 1
ATOM 643 O O . ALA A 1 84 ? 26.019 1.484 -22.274 1.00 53.34 84 ALA A O 1
ATOM 644 N N . ARG A 1 85 ? 25.873 2.826 -20.440 1.00 46.19 85 ARG A N 1
ATOM 645 C CA . ARG A 1 85 ? 26.345 4.097 -21.016 1.00 46.19 85 ARG A CA 1
ATOM 646 C C . ARG A 1 85 ? 27.863 4.215 -20.917 1.00 46.19 85 ARG A C 1
ATOM 648 O O . ARG A 1 85 ? 28.451 4.630 -21.942 1.00 46.19 85 ARG A O 1
#

Foldseek 3Di:
DPDPVVVVVVVVLVVLLVVLVVQLVVLVVQLVVLVVVVVVCVVVVVPDDVVNNVVSVVSNVVSVVSNVVSVVSSVVSVVVVVVVD